Protein AF-A0A7J4GFN8-F1 (afdb_monomer_lite)

Structure (mmCIF, N/CA/C/O backbone):
data_AF-A0A7J4GFN8-F1
#
_entry.id   AF-A0A7J4GFN8-F1
#
loop_
_atom_site.group_PDB
_atom_site.id
_atom_site.type_symbol
_atom_site.label_atom_id
_atom_site.label_alt_id
_atom_site.label_comp_id
_atom_site.label_asym_id
_atom_site.label_entity_id
_atom_site.label_seq_id
_atom_site.pdbx_PDB_ins_code
_atom_site.Cartn_x
_atom_site.Cartn_y
_atom_site.Cartn_z
_atom_site.occupancy
_atom_site.B_iso_or_equiv
_atom_site.auth_seq_id
_atom_site.auth_comp_id
_atom_site.auth_asym_id
_atom_site.auth_atom_id
_atom_site.pdbx_PDB_model_num
ATOM 1 N N . MET A 1 1 ? 14.649 -22.645 -13.927 1.00 59.28 1 MET A N 1
ATOM 2 C CA . MET A 1 1 ? 14.004 -21.414 -14.414 1.00 59.28 1 MET A CA 1
ATOM 3 C C . MET A 1 1 ? 12.859 -21.913 -15.259 1.00 59.28 1 MET A C 1
ATOM 5 O O . MET A 1 1 ? 13.129 -22.557 -16.265 1.00 59.28 1 MET A O 1
ATOM 9 N N . ASP A 1 2 ? 11.636 -21.786 -14.756 1.00 74.75 2 ASP A N 1
ATOM 10 C CA . ASP A 1 2 ? 10.458 -22.308 -15.447 1.00 74.75 2 ASP A CA 1
ATOM 11 C C . ASP A 1 2 ? 10.064 -21.318 -16.545 1.00 74.75 2 ASP A C 1
ATOM 13 O O . ASP A 1 2 ? 10.096 -20.107 -16.325 1.00 74.75 2 ASP A O 1
ATOM 17 N N . LEU A 1 3 ? 9.765 -21.833 -17.737 1.00 81.00 3 LEU A N 1
ATOM 18 C CA . LEU A 1 3 ? 9.361 -21.051 -18.902 1.00 81.00 3 LEU A CA 1
ATOM 19 C C . LEU A 1 3 ? 7.939 -21.463 -19.283 1.00 81.00 3 LEU A C 1
ATOM 21 O O . LEU A 1 3 ? 7.629 -22.653 -19.311 1.00 81.00 3 LEU A O 1
ATOM 25 N N . PHE A 1 4 ? 7.099 -20.481 -19.580 1.00 82.69 4 PHE A N 1
ATOM 26 C CA . PHE A 1 4 ? 5.711 -20.652 -20.002 1.00 82.69 4 PHE A CA 1
ATOM 27 C C . PHE A 1 4 ? 5.410 -19.678 -21.146 1.00 82.69 4 PHE A C 1
ATOM 29 O O . PHE A 1 4 ? 6.160 -18.723 -21.365 1.00 82.69 4 PHE A O 1
ATOM 36 N N . ALA A 1 5 ? 4.349 -19.940 -21.906 1.00 86.25 5 ALA A N 1
ATOM 37 C CA . ALA A 1 5 ? 3.935 -19.046 -22.978 1.00 86.25 5 ALA A CA 1
ATOM 38 C C . ALA A 1 5 ? 3.332 -17.763 -22.391 1.00 86.25 5 ALA A C 1
ATOM 40 O O . ALA A 1 5 ? 2.600 -17.819 -21.409 1.00 86.25 5 ALA A O 1
ATOM 41 N N . THR A 1 6 ? 3.607 -16.602 -22.992 1.00 80.69 6 THR A N 1
ATOM 42 C CA . THR A 1 6 ? 3.094 -15.306 -22.504 1.00 80.69 6 THR A CA 1
ATOM 43 C C . THR A 1 6 ? 1.564 -15.264 -22.434 1.00 80.69 6 THR A C 1
ATOM 45 O O . THR A 1 6 ? 1.008 -14.588 -21.578 1.00 80.69 6 THR A O 1
ATOM 48 N N . GLU A 1 7 ? 0.871 -16.015 -23.292 1.00 84.44 7 GLU A N 1
ATOM 49 C CA . GLU A 1 7 ? -0.592 -16.147 -23.249 1.00 84.44 7 GLU A CA 1
ATOM 50 C C . GLU A 1 7 ? -1.110 -16.832 -21.972 1.00 84.44 7 GLU A C 1
ATOM 52 O O . GLU A 1 7 ? -2.201 -16.507 -21.510 1.00 84.44 7 GLU A O 1
ATOM 57 N N . ASP A 1 8 ? -0.299 -17.693 -21.349 1.00 82.19 8 ASP A N 1
ATOM 58 C CA . ASP A 1 8 ? -0.647 -18.434 -20.132 1.00 82.19 8 ASP A CA 1
ATOM 59 C C . ASP A 1 8 ? -0.277 -17.670 -18.847 1.00 82.19 8 ASP A C 1
ATOM 61 O O . ASP A 1 8 ? -0.370 -18.225 -17.750 1.00 82.19 8 ASP A O 1
ATOM 65 N N . GLU A 1 9 ? 0.187 -16.417 -18.952 1.00 78.19 9 GLU A N 1
ATOM 66 C CA . GLU A 1 9 ? 0.704 -15.622 -17.828 1.00 78.19 9 GLU A CA 1
ATOM 67 C C . GLU A 1 9 ? -0.310 -15.500 -16.683 1.00 78.19 9 GLU A C 1
ATOM 69 O O . GLU A 1 9 ? 0.032 -15.722 -15.519 1.00 78.19 9 GLU A O 1
ATOM 74 N N . CYS A 1 10 ? -1.578 -15.235 -17.012 1.00 71.62 10 CYS A N 1
ATOM 75 C CA . CYS A 1 10 ? -2.654 -15.113 -16.029 1.00 71.62 10 CYS A CA 1
ATOM 76 C C . CYS A 1 10 ? -2.976 -16.435 -15.314 1.00 71.62 10 CYS A C 1
ATOM 78 O O . CYS A 1 10 ? -3.491 -16.414 -14.196 1.00 71.62 10 CYS A O 1
ATOM 80 N N . GLU A 1 11 ? -2.679 -17.580 -15.933 1.00 79.00 11 GLU A N 1
ATOM 81 C CA . GLU A 1 11 ? -2.914 -18.909 -15.354 1.00 79.00 11 GLU A CA 1
ATOM 82 C C . GLU A 1 11 ? -1.693 -19.434 -14.586 1.00 79.00 11 GLU A C 1
ATOM 84 O O . GLU A 1 11 ? -1.785 -20.416 -13.838 1.00 79.00 11 GLU A O 1
ATOM 89 N N . GLN A 1 12 ? -0.544 -18.758 -14.699 1.00 82.38 12 GLN A N 1
ATOM 90 C CA . GLN A 1 12 ? 0.650 -19.158 -13.975 1.00 82.38 12 GLN A CA 1
ATOM 91 C C . GLN A 1 12 ? 0.472 -18.982 -12.478 1.00 82.38 12 GLN A C 1
ATOM 93 O O . GLN A 1 12 ? 0.295 -17.884 -11.953 1.00 82.38 12 GLN A O 1
ATOM 98 N N . LYS A 1 13 ? 0.661 -20.083 -11.753 1.00 81.12 13 LYS A N 1
ATOM 99 C CA . LYS A 1 13 ? 0.536 -20.142 -10.292 1.00 81.12 13 LYS A CA 1
ATOM 100 C C . LYS A 1 13 ? 1.381 -19.094 -9.553 1.00 81.12 13 LYS A C 1
ATOM 102 O O . LYS A 1 13 ? 1.011 -18.689 -8.454 1.00 81.12 13 LYS A O 1
ATOM 107 N N . LEU A 1 14 ? 2.519 -18.692 -10.123 1.00 79.38 14 LEU A N 1
ATOM 108 C CA . LEU A 1 14 ? 3.424 -17.705 -9.528 1.00 79.38 14 LEU A CA 1
ATOM 109 C C . LEU A 1 14 ? 2.939 -16.255 -9.699 1.00 79.38 14 LEU A C 1
ATOM 111 O O . LEU A 1 14 ? 3.349 -15.405 -8.913 1.00 79.38 14 LEU A O 1
ATOM 115 N N . LEU A 1 15 ? 2.069 -15.985 -10.677 1.00 81.88 15 LEU A N 1
ATOM 116 C CA . LEU A 1 15 ? 1.626 -14.638 -11.053 1.00 81.88 15 LEU A CA 1
ATOM 117 C C . LEU A 1 15 ? 0.139 -14.401 -10.762 1.00 81.88 15 LEU A C 1
ATOM 119 O O . LEU A 1 15 ? -0.230 -13.317 -10.323 1.00 81.88 15 LEU A O 1
ATOM 123 N N . ALA A 1 16 ? -0.699 -15.435 -10.877 1.00 84.31 16 ALA A N 1
ATOM 124 C CA . ALA A 1 16 ? -2.155 -15.364 -10.713 1.00 84.31 16 ALA A CA 1
ATOM 125 C C . ALA A 1 16 ? -2.636 -14.820 -9.350 1.00 84.31 16 ALA A C 1
ATOM 127 O O . ALA A 1 16 ? -3.797 -14.452 -9.195 1.00 84.31 16 ALA A O 1
ATOM 128 N N . GLY A 1 17 ? -1.769 -14.813 -8.333 1.00 87.44 17 GLY A N 1
ATOM 129 C CA . GLY A 1 17 ? -2.086 -14.314 -6.994 1.00 87.44 17 GLY A CA 1
ATOM 130 C C . GLY A 1 17 ? -1.648 -12.875 -6.716 1.00 87.44 17 GLY A C 1
ATOM 131 O O . GLY A 1 17 ? -1.879 -12.404 -5.604 1.00 87.44 17 GLY A O 1
ATOM 132 N N . LEU A 1 18 ? -0.971 -12.204 -7.648 1.00 92.44 18 LEU A N 1
ATOM 133 C CA . LEU A 1 18 ? -0.431 -10.868 -7.415 1.00 92.44 18 LEU A CA 1
ATOM 134 C C . LEU A 1 18 ? -1.542 -9.814 -7.339 1.00 92.44 18 LEU A C 1
ATOM 136 O O . LEU A 1 18 ? -2.572 -9.905 -8.002 1.00 92.44 18 LEU A O 1
ATOM 140 N N . GLY A 1 19 ? -1.332 -8.828 -6.470 1.00 94.06 19 GLY A N 1
ATOM 141 C CA . GLY A 1 19 ? -2.161 -7.632 -6.412 1.00 94.06 19 GLY A CA 1
ATOM 142 C C . GLY A 1 19 ? -1.818 -6.663 -7.546 1.00 94.06 19 GLY A C 1
ATOM 143 O O . GLY A 1 19 ? -0.855 -6.888 -8.278 1.00 94.06 19 GLY A O 1
ATOM 144 N N . PRO A 1 20 ? -2.561 -5.552 -7.668 1.00 95.94 20 PRO A N 1
ATOM 145 C CA . PRO A 1 20 ? -2.282 -4.540 -8.679 1.00 95.94 20 PRO A CA 1
ATOM 146 C C . PRO A 1 20 ? -0.890 -3.925 -8.486 1.00 95.94 20 PRO A C 1
ATOM 148 O O . PRO A 1 20 ? -0.427 -3.736 -7.354 1.00 95.94 20 PRO A O 1
ATOM 151 N N . GLU A 1 21 ? -0.241 -3.575 -9.592 1.00 94.31 21 GLU A N 1
ATOM 152 C CA . GLU A 1 21 ? 1.039 -2.869 -9.574 1.00 94.31 21 GLU A CA 1
ATOM 153 C C . GLU A 1 21 ? 0.846 -1.357 -9.353 1.00 94.31 21 GLU A C 1
ATOM 155 O O . GLU A 1 21 ? -0.117 -0.773 -9.864 1.00 94.31 21 GLU A O 1
ATOM 160 N N . PRO A 1 22 ? 1.756 -0.679 -8.629 1.00 94.75 22 PRO A N 1
ATOM 161 C CA . PRO A 1 22 ? 1.789 0.779 -8.550 1.00 94.75 22 PRO A CA 1
ATOM 162 C C . PRO A 1 22 ? 1.826 1.431 -9.937 1.00 94.75 22 PRO A C 1
ATOM 164 O O . PRO A 1 22 ? 2.297 0.834 -10.897 1.00 94.75 22 PRO A O 1
ATOM 167 N N . LEU A 1 23 ? 1.367 2.682 -10.041 1.00 94.38 23 LEU A N 1
ATOM 168 C CA . LEU A 1 23 ? 1.316 3.462 -11.291 1.00 94.38 23 LEU A CA 1
ATOM 169 C C . LEU A 1 23 ? 0.383 2.913 -12.391 1.00 94.38 23 LEU A C 1
ATOM 171 O O . LEU A 1 23 ? 0.241 3.552 -13.433 1.00 94.38 23 LEU A O 1
ATOM 175 N N . THR A 1 24 ? -0.305 1.793 -12.160 1.00 95.00 24 THR A N 1
ATOM 176 C CA . THR A 1 24 ? -1.321 1.259 -13.078 1.00 95.00 24 THR A CA 1
ATOM 177 C C . THR A 1 24 ? -2.718 1.810 -12.783 1.00 95.00 24 THR A C 1
ATOM 179 O O . THR A 1 24 ? -3.002 2.324 -11.698 1.00 95.00 24 THR A O 1
ATOM 182 N N . ALA A 1 25 ? -3.631 1.666 -13.747 1.00 94.88 25 ALA A N 1
ATOM 183 C CA . ALA A 1 25 ? -5.033 2.052 -13.579 1.00 94.88 25 ALA A CA 1
ATOM 184 C C . ALA A 1 25 ? -5.787 1.181 -12.552 1.00 94.88 25 ALA A C 1
ATOM 186 O O . ALA A 1 25 ? -6.786 1.623 -11.984 1.00 94.88 25 ALA A O 1
ATOM 187 N N . GLU A 1 26 ? -5.316 -0.043 -12.301 1.00 95.12 26 GLU A N 1
ATOM 188 C CA . GLU A 1 26 ? -5.940 -0.998 -11.377 1.00 95.12 26 GLU A CA 1
ATOM 189 C C . GLU A 1 26 ? -5.622 -0.673 -9.913 1.00 95.12 26 GLU A C 1
ATOM 191 O O . GLU A 1 26 ? -6.442 -0.906 -9.016 1.00 95.12 26 GLU A O 1
ATOM 196 N N . PHE A 1 27 ? -4.461 -0.059 -9.658 1.00 97.38 27 PHE A N 1
ATOM 197 C CA . PHE A 1 27 ? -4.086 0.408 -8.331 1.00 97.38 27 PHE A CA 1
ATOM 198 C C . PHE A 1 27 ? -4.825 1.701 -7.973 1.00 97.38 27 PHE A C 1
ATOM 200 O O . PHE A 1 27 ? -4.298 2.811 -8.047 1.00 97.38 27 PHE A O 1
ATOM 207 N N . THR A 1 28 ? -6.080 1.557 -7.552 1.00 97.94 28 THR A N 1
ATOM 208 C CA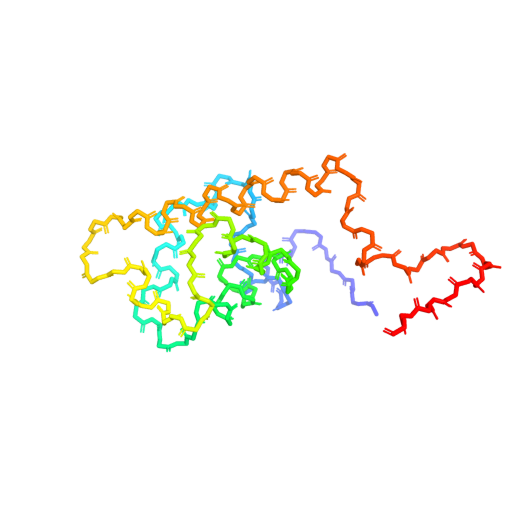 . THR A 1 28 ? -6.924 2.666 -7.091 1.00 97.94 28 THR A CA 1
ATOM 209 C C . THR A 1 28 ? -6.935 2.788 -5.566 1.00 97.94 28 THR A C 1
ATOM 211 O O . THR A 1 28 ? -6.697 1.828 -4.829 1.00 97.94 28 THR A O 1
ATOM 214 N N . VAL A 1 29 ? -7.294 3.974 -5.063 1.00 97.50 29 VAL A N 1
ATOM 215 C CA . VAL A 1 29 ? -7.486 4.219 -3.621 1.00 97.50 29 VAL A CA 1
ATOM 216 C C . VAL A 1 29 ? -8.530 3.262 -3.026 1.00 97.50 29 VAL A C 1
ATOM 218 O O . VAL A 1 29 ? -8.382 2.793 -1.896 1.00 97.50 29 VAL A O 1
ATOM 221 N N . LEU A 1 30 ? -9.580 2.951 -3.795 1.00 96.94 30 LEU A N 1
ATOM 222 C CA . LEU A 1 30 ? -10.627 2.016 -3.392 1.00 96.94 30 LEU A CA 1
ATOM 223 C C . LEU A 1 30 ? -10.100 0.577 -3.330 1.00 96.94 30 LEU A C 1
ATOM 225 O O . LEU A 1 30 ? -10.294 -0.077 -2.309 1.00 96.94 30 LEU A O 1
ATOM 229 N N . ALA A 1 31 ? -9.372 0.125 -4.356 1.00 96.81 31 ALA A N 1
ATOM 230 C CA . ALA A 1 31 ? -8.764 -1.205 -4.375 1.00 96.81 31 ALA A CA 1
ATOM 231 C C . ALA A 1 31 ? -7.828 -1.413 -3.173 1.00 96.81 31 ALA A C 1
ATOM 233 O O . ALA A 1 31 ? -7.937 -2.415 -2.467 1.00 96.81 31 ALA A O 1
ATOM 234 N N . LEU A 1 32 ? -6.983 -0.423 -2.861 1.00 97.50 32 LEU A N 1
ATOM 235 C CA . LEU A 1 32 ? -6.108 -0.462 -1.687 1.00 97.50 32 LEU A CA 1
ATOM 236 C C . LEU A 1 32 ? -6.904 -0.538 -0.375 1.00 97.50 32 LEU A C 1
ATOM 238 O O . LEU A 1 32 ? -6.569 -1.315 0.522 1.00 97.50 32 LEU A O 1
ATOM 242 N N . LYS A 1 33 ? -7.962 0.270 -0.242 1.00 97.31 33 LYS A N 1
ATOM 243 C CA . LYS A 1 33 ? -8.824 0.250 0.945 1.00 97.31 33 LYS A CA 1
ATOM 244 C C . LYS A 1 33 ? -9.454 -1.123 1.143 1.00 97.31 33 LYS A C 1
ATOM 246 O O . LYS A 1 33 ? -9.412 -1.648 2.255 1.00 97.31 33 LYS A O 1
ATOM 251 N N . ASP A 1 34 ? -10.041 -1.676 0.090 1.00 96.12 34 ASP A N 1
ATOM 252 C CA . ASP A 1 34 ? -10.758 -2.946 0.142 1.00 96.12 34 ASP A CA 1
ATOM 253 C C . ASP A 1 34 ? -9.797 -4.102 0.426 1.00 96.12 34 ASP A C 1
ATOM 255 O O . ASP A 1 34 ? -10.083 -4.938 1.284 1.00 96.12 34 ASP A O 1
ATOM 259 N N . ALA A 1 35 ? -8.604 -4.078 -0.175 1.00 96.25 35 ALA A N 1
ATOM 260 C CA . ALA A 1 35 ? -7.552 -5.046 0.101 1.00 96.25 35 ALA A CA 1
ATOM 261 C C . ALA A 1 35 ? -7.093 -5.015 1.569 1.00 96.25 35 ALA A C 1
ATOM 263 O O . ALA A 1 35 ? -6.781 -6.065 2.127 1.00 96.25 35 ALA A O 1
ATOM 264 N N . LEU A 1 36 ? -7.076 -3.849 2.225 1.00 96.69 36 LEU A N 1
ATOM 265 C CA . LEU A 1 36 ? -6.653 -3.687 3.625 1.00 96.69 36 LEU A CA 1
ATOM 266 C C . LEU A 1 36 ? -7.794 -3.819 4.648 1.00 96.69 36 LEU A C 1
ATOM 268 O O . LEU A 1 36 ? -7.537 -3.947 5.852 1.00 96.69 36 LEU A O 1
ATOM 272 N N . ASN A 1 37 ? -9.048 -3.786 4.197 1.00 95.38 37 ASN A N 1
ATOM 273 C CA . ASN A 1 37 ? -10.212 -3.787 5.069 1.00 95.38 37 ASN A CA 1
ATOM 274 C C . ASN A 1 37 ? -10.274 -5.064 5.926 1.00 95.38 37 ASN A C 1
ATOM 276 O O . ASN A 1 37 ? -9.995 -6.170 5.472 1.00 95.38 37 ASN A O 1
ATOM 280 N N . GLY A 1 38 ? -10.612 -4.911 7.209 1.00 93.75 38 GLY A N 1
ATOM 281 C CA . GLY A 1 38 ? -10.727 -6.029 8.155 1.00 93.75 38 GLY A CA 1
ATOM 282 C C . GLY A 1 38 ? -9.412 -6.728 8.540 1.00 93.75 38 GLY A C 1
ATOM 283 O O . GLY A 1 38 ? -9.412 -7.534 9.473 1.00 93.75 38 GLY A O 1
ATOM 284 N N . ARG A 1 39 ? -8.272 -6.407 7.912 1.00 96.06 39 ARG A N 1
ATOM 285 C CA . ARG A 1 39 ? -6.985 -7.045 8.224 1.00 96.06 39 ARG A CA 1
ATOM 286 C C . ARG A 1 39 ? -6.429 -6.586 9.567 1.00 96.06 39 ARG A C 1
ATOM 288 O O . ARG A 1 39 ? -6.198 -5.402 9.809 1.00 96.06 39 ARG A O 1
ATOM 295 N N . ARG A 1 40 ? -6.160 -7.547 10.451 1.00 96.56 40 ARG A N 1
ATOM 296 C CA . ARG A 1 40 ? -5.619 -7.288 11.798 1.00 96.56 40 ARG A CA 1
ATOM 297 C C . ARG A 1 40 ? -4.092 -7.210 11.834 1.00 96.56 40 ARG A C 1
ATOM 299 O O . ARG A 1 40 ? -3.538 -6.858 12.870 1.00 96.56 40 ARG A O 1
ATOM 306 N N . THR A 1 41 ? -3.424 -7.524 10.728 1.00 97.50 41 THR A N 1
ATOM 307 C CA . THR A 1 41 ? -1.969 -7.419 10.597 1.00 97.50 41 THR A CA 1
ATOM 308 C C . THR A 1 41 ? -1.514 -5.955 10.623 1.00 97.50 41 THR A C 1
ATOM 310 O O . THR A 1 41 ? -2.279 -5.069 10.219 1.00 97.50 41 THR A O 1
ATOM 313 N N . PRO A 1 42 ? -0.279 -5.671 11.077 1.00 98.50 42 PRO A N 1
ATOM 314 C CA . PRO A 1 42 ? 0.320 -4.347 10.944 1.00 98.50 42 PRO A CA 1
ATOM 315 C C . PRO A 1 42 ? 0.341 -3.885 9.483 1.00 98.50 4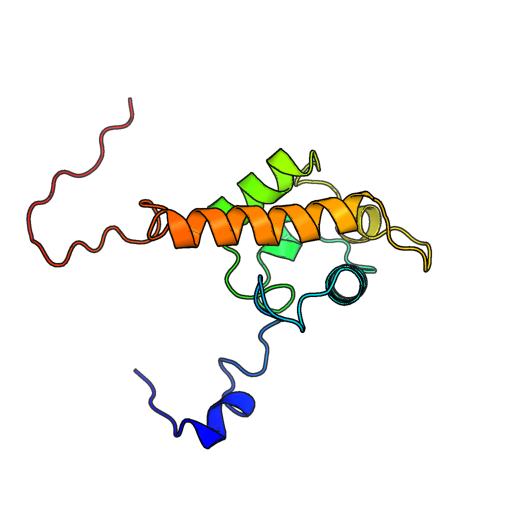2 PRO A C 1
ATOM 317 O O . PRO A 1 42 ? 0.542 -4.693 8.575 1.00 98.50 42 PRO A O 1
ATOM 320 N N . ILE A 1 43 ? 0.157 -2.586 9.252 1.00 98.31 43 ILE A N 1
ATOM 321 C CA . ILE A 1 43 ? 0.067 -1.999 7.912 1.00 98.31 43 ILE A CA 1
ATOM 322 C C . ILE A 1 43 ? 1.347 -2.225 7.107 1.00 98.31 43 ILE A C 1
ATOM 324 O O . ILE A 1 43 ? 1.267 -2.535 5.925 1.00 98.31 43 ILE A O 1
ATOM 328 N N . LYS A 1 44 ? 2.521 -2.176 7.752 1.00 98.19 44 LYS A N 1
ATOM 329 C CA . LYS A 1 44 ? 3.794 -2.489 7.092 1.00 98.19 44 LYS A CA 1
ATOM 330 C C . LYS A 1 44 ? 3.821 -3.924 6.571 1.00 98.19 44 LYS A C 1
ATOM 332 O O . LYS A 1 44 ? 4.184 -4.151 5.427 1.00 98.19 44 LYS A O 1
ATOM 337 N N . THR A 1 45 ? 3.403 -4.885 7.390 1.00 98.12 45 THR A N 1
ATOM 338 C CA . THR A 1 45 ? 3.326 -6.293 6.980 1.00 98.12 45 THR A CA 1
ATOM 339 C C . THR A 1 45 ? 2.295 -6.496 5.874 1.00 98.12 45 THR A C 1
ATOM 341 O O . THR A 1 45 ? 2.540 -7.267 4.958 1.00 98.12 45 THR A O 1
ATOM 344 N N . ALA A 1 46 ? 1.160 -5.794 5.935 1.00 98.06 46 ALA A N 1
ATOM 345 C CA . ALA A 1 46 ? 0.129 -5.884 4.907 1.00 98.06 46 ALA A CA 1
ATOM 346 C C . ALA A 1 46 ? 0.609 -5.348 3.548 1.00 98.06 46 ALA A C 1
ATOM 348 O O . ALA A 1 46 ? 0.339 -5.974 2.536 1.00 98.06 46 ALA A O 1
ATOM 349 N N . LEU A 1 47 ? 1.350 -4.237 3.518 1.00 97.75 47 LEU A N 1
ATOM 350 C CA . LEU A 1 47 ? 1.892 -3.671 2.276 1.00 97.75 47 LEU A CA 1
ATOM 351 C C . LEU A 1 47 ? 3.063 -4.477 1.686 1.00 97.75 47 LEU A C 1
ATOM 353 O O . LEU A 1 47 ? 3.409 -4.265 0.533 1.00 97.75 47 LEU A O 1
ATOM 357 N N . LEU A 1 48 ? 3.671 -5.386 2.456 1.00 97.44 48 LEU A N 1
ATOM 358 C CA . LEU A 1 48 ? 4.690 -6.323 1.958 1.00 97.44 48 LEU A CA 1
ATOM 359 C C . LEU A 1 48 ? 4.089 -7.589 1.333 1.00 97.44 48 LEU A C 1
ATOM 361 O O . LEU A 1 48 ? 4.797 -8.347 0.668 1.00 97.44 48 LEU A O 1
ATOM 365 N N . ASP A 1 49 ? 2.799 -7.841 1.558 1.00 96.94 49 ASP A N 1
ATOM 366 C CA . ASP A 1 49 ? 2.082 -8.949 0.940 1.00 96.94 49 ASP A CA 1
ATOM 367 C C . ASP A 1 49 ? 1.835 -8.623 -0.539 1.00 96.94 49 ASP A C 1
ATOM 369 O O . ASP A 1 49 ? 1.041 -7.740 -0.865 1.00 96.94 49 ASP A O 1
ATOM 373 N N . GLN A 1 50 ? 2.502 -9.359 -1.433 1.00 95.94 50 GLN A N 1
ATOM 374 C CA . GLN A 1 50 ? 2.452 -9.128 -2.883 1.00 95.94 50 GLN A CA 1
ATOM 375 C C . GLN A 1 50 ? 1.051 -9.306 -3.485 1.00 95.94 50 GLN A C 1
ATOM 377 O O . GLN A 1 50 ? 0.813 -8.898 -4.614 1.00 95.94 50 GLN A O 1
ATOM 382 N N . ARG A 1 51 ? 0.106 -9.878 -2.729 1.00 95.38 51 ARG A N 1
ATOM 383 C CA . ARG A 1 51 ? -1.311 -9.985 -3.107 1.00 95.38 51 ARG A CA 1
ATOM 384 C C . ARG A 1 51 ? -2.091 -8.681 -2.889 1.00 95.38 51 ARG A C 1
ATOM 386 O O . ARG A 1 51 ? -3.242 -8.582 -3.296 1.00 95.38 51 ARG A O 1
ATOM 393 N N . ILE A 1 52 ? -1.515 -7.718 -2.164 1.00 96.19 52 ILE A N 1
ATOM 394 C CA . ILE A 1 52 ? -2.131 -6.418 -1.853 1.00 96.19 52 ILE A CA 1
ATOM 395 C C . ILE A 1 52 ? -1.671 -5.372 -2.855 1.00 96.19 52 ILE A C 1
ATOM 397 O O . ILE A 1 52 ? -2.502 -4.722 -3.479 1.00 96.19 52 ILE A O 1
ATOM 401 N N . VAL A 1 53 ? -0.355 -5.224 -2.993 1.00 96.25 53 VAL A N 1
ATOM 402 C CA . VAL A 1 53 ? 0.289 -4.403 -4.018 1.00 96.25 53 VAL A CA 1
ATOM 403 C C . VAL A 1 53 ? 1.562 -5.132 -4.424 1.00 96.25 53 VAL A C 1
ATOM 405 O O . VAL A 1 53 ? 2.421 -5.388 -3.576 1.00 96.25 53 VAL A O 1
ATOM 408 N N . ALA A 1 54 ? 1.669 -5.495 -5.697 1.00 95.19 54 ALA A N 1
ATOM 409 C CA . ALA A 1 54 ? 2.856 -6.164 -6.210 1.00 95.19 54 ALA A CA 1
ATOM 410 C C . ALA A 1 54 ? 4.031 -5.177 -6.332 1.00 95.19 54 ALA A C 1
ATOM 412 O O . ALA A 1 54 ? 3.844 -3.972 -6.492 1.00 95.19 54 ALA A O 1
ATOM 413 N N . GLY A 1 55 ? 5.262 -5.672 -6.202 1.00 91.50 55 GLY A N 1
ATOM 414 C CA . GLY A 1 55 ? 6.481 -4.875 -6.383 1.00 91.50 55 GLY A CA 1
ATOM 415 C C . GLY A 1 55 ? 6.905 -4.040 -5.167 1.00 91.50 55 GLY A C 1
ATOM 416 O O . GLY A 1 55 ? 7.992 -3.460 -5.165 1.00 91.50 55 GLY A O 1
ATOM 417 N N . LEU A 1 56 ? 6.114 -4.002 -4.089 1.00 94.31 56 LEU A N 1
ATOM 418 C CA . LEU A 1 56 ? 6.512 -3.306 -2.864 1.00 94.31 56 LEU A CA 1
ATOM 419 C C . LEU A 1 56 ? 7.475 -4.143 -2.012 1.00 94.31 56 LEU A C 1
ATOM 421 O O . LEU A 1 56 ? 7.120 -5.191 -1.472 1.00 94.31 56 LEU A O 1
ATOM 425 N N . GLY A 1 57 ? 8.696 -3.630 -1.844 1.00 92.75 57 GLY A N 1
ATOM 426 C CA . GLY A 1 57 ? 9.723 -4.157 -0.941 1.00 92.75 57 GLY A CA 1
ATOM 427 C C . GLY A 1 57 ? 9.834 -3.388 0.384 1.00 92.75 57 GLY A C 1
ATOM 428 O O . GLY A 1 57 ? 9.254 -2.318 0.566 1.00 92.75 57 GLY A O 1
ATOM 429 N N . ASN A 1 58 ? 10.634 -3.903 1.327 1.00 95.75 58 ASN A N 1
ATOM 430 C CA . ASN A 1 58 ? 10.775 -3.322 2.675 1.00 95.75 58 ASN A CA 1
ATOM 431 C C . ASN A 1 58 ? 11.227 -1.853 2.681 1.00 95.75 58 ASN A C 1
ATOM 433 O O . ASN A 1 58 ? 10.773 -1.089 3.536 1.00 95.75 58 ASN A O 1
ATOM 437 N N . ILE A 1 59 ? 12.096 -1.466 1.746 1.00 93.81 59 ILE A N 1
ATOM 438 C CA . ILE A 1 59 ? 12.592 -0.090 1.617 1.00 93.81 59 ILE A CA 1
ATOM 439 C C . ILE A 1 59 ? 11.434 0.833 1.233 1.00 93.81 59 ILE A C 1
ATOM 441 O O . ILE A 1 59 ? 11.092 1.729 2.003 1.00 93.81 59 ILE A O 1
ATOM 445 N N . TYR A 1 60 ? 10.764 0.541 0.114 1.00 95.00 60 TYR A N 1
ATOM 446 C CA . TYR A 1 60 ? 9.645 1.346 -0.372 1.00 95.00 60 TYR A CA 1
ATOM 447 C C . TYR A 1 60 ? 8.508 1.414 0.640 1.00 95.00 60 TYR A C 1
ATOM 449 O O . TYR A 1 60 ? 8.047 2.503 0.954 1.00 95.00 60 TYR A O 1
ATOM 457 N N . VAL A 1 61 ? 8.106 0.292 1.245 1.00 97.62 61 VAL A N 1
ATOM 458 C CA . VAL A 1 61 ? 7.039 0.302 2.261 1.00 97.62 61 VAL A CA 1
ATOM 459 C C . VAL A 1 61 ? 7.405 1.181 3.460 1.00 97.62 61 VAL A C 1
ATOM 461 O O . VAL A 1 61 ? 6.546 1.883 3.995 1.00 97.62 61 VAL A O 1
ATOM 464 N N . SER A 1 62 ? 8.666 1.156 3.898 1.00 97.62 62 SER A N 1
ATOM 465 C CA . SER A 1 62 ? 9.108 1.995 5.017 1.00 97.62 62 SER A CA 1
ATOM 466 C C . SER A 1 62 ? 9.064 3.480 4.650 1.00 97.62 62 SER A C 1
ATOM 468 O O . SER A 1 62 ? 8.555 4.274 5.438 1.00 97.62 62 SER A O 1
ATOM 470 N N . GLU A 1 63 ? 9.510 3.831 3.444 1.00 97.44 63 GLU A N 1
ATOM 471 C CA . GLU A 1 63 ? 9.484 5.202 2.927 1.00 97.44 63 GLU A CA 1
ATOM 472 C C . GLU A 1 63 ? 8.051 5.717 2.730 1.00 97.44 63 GLU A C 1
ATOM 474 O O . GLU A 1 63 ? 7.693 6.790 3.216 1.00 97.44 63 GLU A O 1
ATOM 479 N N . ILE A 1 64 ? 7.182 4.911 2.116 1.00 98.31 64 ILE A N 1
ATOM 480 C CA . ILE A 1 64 ? 5.761 5.220 1.907 1.00 98.31 64 ILE A CA 1
ATOM 481 C C . ILE A 1 64 ? 5.082 5.527 3.242 1.00 98.31 64 ILE A C 1
ATOM 483 O O . ILE A 1 64 ? 4.395 6.540 3.377 1.00 98.31 64 ILE A O 1
ATOM 487 N N . LEU A 1 65 ? 5.275 4.675 4.254 1.00 98.38 65 LEU A N 1
ATOM 488 C CA . LEU A 1 65 ? 4.667 4.868 5.572 1.00 98.38 65 LEU A CA 1
ATOM 489 C C . LEU A 1 65 ? 5.249 6.074 6.314 1.00 98.38 65 LEU A C 1
ATOM 491 O O . LEU A 1 65 ? 4.501 6.779 7.000 1.00 98.38 65 LEU A O 1
ATOM 495 N N . HIS A 1 66 ? 6.547 6.335 6.147 1.00 98.38 66 HIS A N 1
ATOM 496 C CA . HIS A 1 66 ? 7.204 7.521 6.683 1.00 98.38 66 HIS A CA 1
ATOM 497 C C . HIS A 1 66 ? 6.591 8.799 6.094 1.00 98.38 66 HIS A C 1
ATOM 499 O O . HIS A 1 66 ? 6.038 9.613 6.838 1.00 98.38 66 HIS A O 1
ATOM 505 N N . ARG A 1 67 ? 6.554 8.934 4.762 1.00 98.19 67 ARG A N 1
ATOM 506 C CA . ARG A 1 67 ? 5.971 10.107 4.088 1.00 98.19 67 ARG A CA 1
ATOM 507 C C . ARG A 1 67 ? 4.460 10.232 4.315 1.00 98.19 67 ARG A C 1
ATOM 509 O O . ARG A 1 67 ? 3.927 11.332 4.504 1.00 98.19 67 ARG A O 1
ATOM 516 N N . ALA A 1 68 ? 3.747 9.111 4.420 1.00 97.94 68 ALA A N 1
ATOM 517 C CA . ALA A 1 68 ? 2.332 9.090 4.792 1.00 97.94 68 ALA A CA 1
ATOM 518 C C . ALA A 1 68 ? 2.078 9.405 6.282 1.00 97.94 68 ALA A C 1
ATOM 520 O O . ALA A 1 68 ? 0.924 9.600 6.663 1.00 97.94 68 ALA A O 1
ATOM 521 N N . HIS A 1 69 ? 3.121 9.512 7.116 1.00 98.00 69 HIS A N 1
ATOM 522 C CA . HIS A 1 69 ? 3.043 9.730 8.567 1.00 98.00 69 HIS A CA 1
ATOM 523 C C . HIS A 1 69 ? 2.150 8.694 9.274 1.00 98.00 69 HIS A C 1
ATOM 525 O O . HIS A 1 69 ? 1.330 9.015 10.143 1.00 98.00 69 HIS A O 1
ATOM 531 N N . ILE A 1 70 ? 2.286 7.427 8.882 1.00 98.06 70 ILE A N 1
ATOM 532 C CA . ILE A 1 70 ? 1.519 6.310 9.431 1.00 98.06 70 ILE A CA 1
ATOM 533 C C . ILE A 1 70 ? 2.481 5.369 10.140 1.00 98.06 70 ILE A C 1
ATOM 535 O O . ILE A 1 70 ? 3.406 4.829 9.544 1.00 98.06 70 ILE A O 1
ATOM 539 N N . SER A 1 71 ? 2.238 5.144 11.434 1.00 98.06 71 SER A N 1
ATOM 540 C CA . SER A 1 71 ? 3.030 4.182 12.199 1.00 98.06 71 SER A CA 1
ATOM 541 C C . SER A 1 71 ? 2.928 2.784 11.567 1.00 98.06 71 SER A C 1
ATOM 543 O O . SER A 1 71 ? 1.807 2.307 11.351 1.00 98.06 71 SER A O 1
ATOM 545 N N . PRO A 1 72 ? 4.061 2.094 11.337 1.00 97.69 72 PRO A N 1
ATOM 546 C CA . PRO A 1 72 ? 4.081 0.768 10.719 1.00 97.69 72 PRO A CA 1
ATOM 547 C C . PRO A 1 72 ? 3.399 -0.306 11.574 1.00 97.69 72 PRO A C 1
ATOM 549 O O . PRO A 1 72 ? 3.021 -1.353 11.052 1.00 97.69 72 PRO A O 1
ATOM 552 N N . LEU A 1 73 ? 3.224 -0.033 12.872 1.00 97.56 73 LEU A N 1
ATOM 553 C CA . LEU A 1 73 ? 2.603 -0.927 13.846 1.00 97.56 73 LEU A CA 1
ATOM 554 C C . LEU A 1 73 ? 1.074 -0.796 13.896 1.00 97.56 73 LEU A C 1
ATOM 556 O O . LEU A 1 73 ? 0.411 -1.638 14.500 1.00 97.56 73 LEU A O 1
ATOM 560 N N . LYS A 1 74 ? 0.488 0.242 13.277 1.00 97.38 74 LYS A N 1
ATOM 561 C CA . LYS A 1 74 ? -0.974 0.356 13.183 1.00 97.38 74 LYS A CA 1
ATOM 562 C C . LYS A 1 74 ? -1.523 -0.807 12.373 1.00 97.38 74 LYS A C 1
ATOM 564 O O . LYS A 1 74 ? -0.948 -1.185 11.359 1.00 97.38 74 LYS A O 1
ATOM 569 N N . THR A 1 75 ? -2.659 -1.350 12.791 1.00 98.06 75 THR A N 1
ATOM 570 C CA . THR A 1 75 ? -3.311 -2.419 12.035 1.00 98.06 75 THR A CA 1
ATOM 571 C C . THR A 1 75 ? -3.903 -1.878 10.737 1.00 98.06 75 THR A C 1
ATOM 573 O O . THR A 1 75 ? -4.432 -0.763 10.695 1.00 98.06 75 THR A O 1
ATOM 576 N N . ALA A 1 76 ? -3.845 -2.682 9.678 1.00 97.31 76 ALA A N 1
ATOM 577 C CA . ALA A 1 76 ? -4.383 -2.329 8.368 1.00 97.31 76 ALA A CA 1
ATOM 578 C C . ALA A 1 76 ? -5.877 -1.955 8.429 1.00 97.31 76 ALA A C 1
ATOM 580 O O . ALA A 1 76 ? -6.274 -0.940 7.863 1.00 97.31 76 ALA A O 1
ATOM 581 N N . ALA A 1 77 ? -6.683 -2.672 9.219 1.0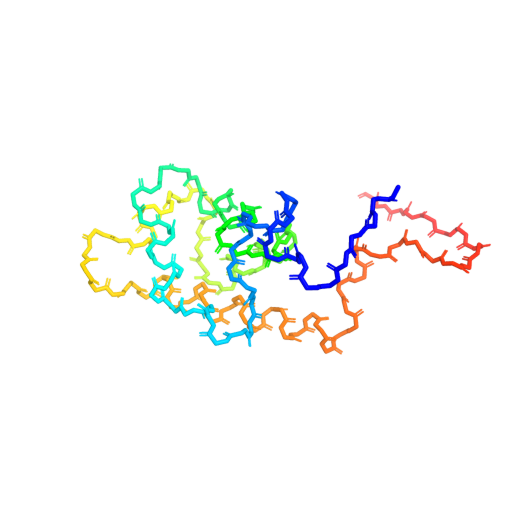0 96.56 77 ALA A N 1
ATOM 582 C CA . ALA A 1 77 ? -8.098 -2.359 9.429 1.00 96.56 77 ALA A CA 1
ATOM 583 C C . ALA A 1 77 ? -8.335 -0.965 10.039 1.00 96.56 77 ALA A C 1
ATOM 585 O O . ALA A 1 77 ? -9.309 -0.295 9.699 1.00 96.56 77 ALA A O 1
ATOM 586 N N . VAL A 1 78 ? -7.463 -0.509 10.945 1.00 96.38 78 VAL A N 1
ATOM 587 C CA . VAL A 1 78 ? -7.574 0.837 11.533 1.00 96.38 78 VAL A CA 1
ATOM 588 C C . VAL A 1 78 ? -7.219 1.904 10.502 1.00 96.38 78 VAL A C 1
ATOM 590 O O . VAL A 1 78 ? -7.884 2.936 10.448 1.00 96.38 78 VAL A O 1
ATOM 593 N N . VAL A 1 79 ? -6.207 1.650 9.671 1.00 96.31 79 VAL A N 1
ATOM 594 C CA . VAL A 1 79 ? -5.796 2.557 8.590 1.00 96.31 79 VAL A CA 1
ATOM 595 C C . VAL A 1 79 ? -6.880 2.658 7.508 1.00 96.31 79 VAL A C 1
ATOM 597 O O . VAL A 1 79 ? -7.239 3.768 7.112 1.00 96.31 79 VAL A O 1
ATOM 600 N N . ALA A 1 80 ? -7.458 1.527 7.089 1.00 95.19 80 ALA A N 1
ATOM 601 C CA . ALA A 1 80 ? -8.568 1.471 6.133 1.00 95.19 80 ALA A CA 1
ATOM 602 C C . ALA A 1 80 ? -9.834 2.171 6.655 1.00 95.19 80 ALA A C 1
ATOM 604 O O . ALA A 1 80 ? -10.590 2.766 5.885 1.00 95.19 80 ALA A O 1
ATOM 605 N N . GLY A 1 81 ? -10.028 2.158 7.976 1.00 92.38 81 GLY A N 1
ATOM 606 C CA . GLY A 1 81 ? -11.197 2.722 8.634 1.00 92.38 81 GLY A CA 1
ATOM 607 C C .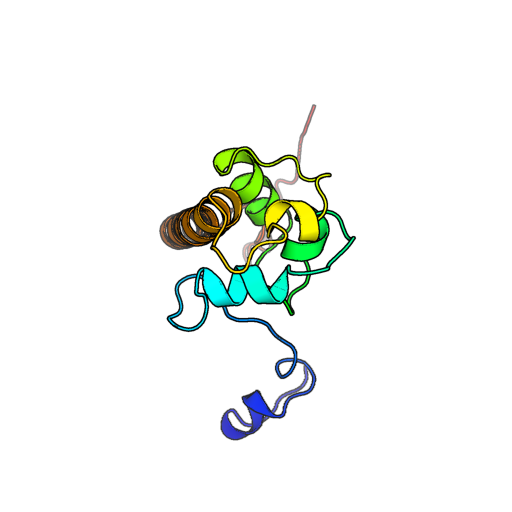 GLY A 1 81 ? -12.418 1.804 8.540 1.00 92.38 81 GLY A C 1
ATOM 608 O O . GLY A 1 81 ? -12.526 0.940 7.678 1.00 92.38 81 GLY A O 1
ATOM 609 N N . LYS A 1 82 ? -13.372 1.993 9.457 1.00 86.25 82 LYS A N 1
ATOM 610 C CA . LYS A 1 82 ? -14.594 1.166 9.538 1.00 86.25 82 LYS A CA 1
ATOM 611 C C . LYS A 1 82 ? -15.719 1.634 8.607 1.00 86.25 82 LYS A C 1
ATOM 613 O O . LYS A 1 82 ? -16.713 0.936 8.439 1.00 86.25 82 LYS A O 1
ATOM 618 N N . SER A 1 83 ? -15.606 2.846 8.062 1.00 87.25 83 SER A N 1
ATOM 619 C CA . SER A 1 83 ? -16.637 3.447 7.214 1.00 87.25 83 SER A CA 1
ATOM 620 C C . SER A 1 83 ? -16.510 2.979 5.764 1.00 87.25 83 SER A C 1
ATOM 622 O O . SER A 1 83 ? -15.435 2.610 5.292 1.00 87.25 83 SER A O 1
ATOM 624 N N . ARG A 1 84 ? -17.608 3.068 5.005 1.00 84.50 84 ARG A N 1
ATOM 625 C CA . ARG A 1 84 ? -17.548 2.934 3.542 1.00 84.50 84 ARG A CA 1
ATOM 626 C C . ARG A 1 84 ? -16.741 4.060 2.890 1.00 84.50 84 ARG A C 1
ATOM 628 O O . ARG A 1 84 ? -16.187 3.843 1.819 1.00 84.50 84 ARG A O 1
ATOM 635 N N . ARG A 1 85 ? -16.606 5.214 3.551 1.00 90.75 85 ARG A N 1
ATOM 636 C CA . ARG A 1 85 ? -15.792 6.338 3.066 1.00 90.75 85 ARG A CA 1
ATOM 637 C C . ARG A 1 85 ? -14.306 5.987 3.033 1.00 90.75 85 ARG A C 1
ATOM 639 O O . ARG A 1 85 ? -13.831 5.212 3.860 1.00 90.75 85 ARG A O 1
ATOM 646 N N . ILE A 1 86 ? -13.595 6.587 2.088 1.00 93.12 86 ILE A N 1
ATOM 647 C CA . ILE A 1 86 ? -12.141 6.516 2.005 1.00 93.12 86 ILE A CA 1
ATOM 648 C C . ILE A 1 86 ? -11.550 7.324 3.164 1.00 93.12 86 ILE A C 1
ATOM 650 O O . ILE A 1 86 ? -12.021 8.419 3.475 1.00 93.12 86 ILE A O 1
ATOM 654 N N . SER A 1 87 ? -10.567 6.750 3.858 1.00 94.31 87 SER A N 1
ATOM 655 C CA . SER A 1 87 ? -9.845 7.463 4.906 1.00 94.31 87 SER A CA 1
ATOM 656 C C . SER A 1 87 ? -8.712 8.284 4.286 1.00 94.31 87 SER A C 1
ATOM 658 O O . SER A 1 87 ? -8.039 7.833 3.359 1.00 94.31 87 SER A O 1
ATOM 660 N N . VAL A 1 88 ? -8.430 9.451 4.868 1.00 96.12 88 VAL A N 1
ATOM 661 C CA . VAL A 1 88 ? -7.273 10.281 4.478 1.00 96.12 88 VAL A CA 1
ATOM 662 C C . VAL A 1 88 ? -5.964 9.485 4.571 1.00 96.12 88 VAL A C 1
ATOM 664 O O . VAL A 1 88 ? -5.028 9.717 3.814 1.00 96.12 88 VAL A O 1
ATOM 667 N N . ALA A 1 89 ? -5.884 8.512 5.483 1.00 96.81 89 ALA A N 1
ATOM 668 C CA . ALA A 1 89 ? -4.713 7.655 5.615 1.00 96.81 89 ALA A CA 1
ATOM 669 C C . ALA A 1 89 ? -4.503 6.761 4.379 1.00 96.81 89 ALA A C 1
ATOM 671 O O . ALA A 1 89 ? -3.372 6.644 3.917 1.00 96.81 89 ALA A O 1
ATOM 672 N N . ILE A 1 90 ? -5.567 6.179 3.816 1.00 97.69 90 ILE A N 1
ATOM 673 C CA . ILE A 1 90 ? -5.482 5.377 2.584 1.00 97.69 90 ILE A CA 1
ATOM 674 C C . ILE A 1 90 ? -5.119 6.254 1.386 1.00 97.69 90 ILE A C 1
ATOM 676 O O . ILE A 1 90 ? -4.245 5.868 0.619 1.00 97.69 90 ILE A O 1
ATOM 680 N N . GLU A 1 91 ? -5.724 7.437 1.245 1.00 97.81 91 GLU A N 1
ATOM 681 C CA . GLU A 1 91 ? -5.365 8.379 0.169 1.00 97.81 91 GLU A CA 1
ATOM 682 C C . GLU A 1 91 ? -3.884 8.752 0.221 1.00 97.81 91 GLU A C 1
ATOM 684 O O . GLU A 1 91 ? -3.203 8.765 -0.802 1.00 97.81 91 GLU A O 1
ATOM 689 N N . ARG A 1 92 ? -3.359 9.004 1.428 1.00 98.25 92 ARG A N 1
ATOM 690 C CA . ARG A 1 92 ? -1.934 9.283 1.620 1.00 98.25 92 ARG A CA 1
ATOM 691 C C . ARG A 1 92 ? -1.067 8.083 1.261 1.00 98.25 92 ARG A C 1
ATOM 693 O O . ARG A 1 92 ? -0.081 8.282 0.569 1.00 98.25 92 ARG A O 1
ATOM 700 N N . ILE A 1 93 ? -1.409 6.865 1.690 1.00 98.19 93 ILE A N 1
ATOM 701 C CA . ILE A 1 93 ? -0.625 5.674 1.318 1.00 98.19 93 ILE A CA 1
ATOM 702 C C . ILE A 1 93 ? -0.629 5.490 -0.196 1.00 98.19 93 ILE A C 1
ATOM 704 O O . ILE A 1 93 ? 0.439 5.319 -0.770 1.00 98.19 93 ILE A O 1
ATOM 708 N N . HIS A 1 94 ? -1.793 5.553 -0.843 1.00 98.56 94 HIS A N 1
ATOM 709 C CA . HIS A 1 94 ? -1.915 5.385 -2.292 1.00 98.56 94 HIS A CA 1
ATOM 710 C C . HIS A 1 94 ? -1.058 6.402 -3.052 1.00 98.56 94 HIS A C 1
ATOM 712 O O . HIS A 1 94 ? -0.206 6.013 -3.850 1.00 98.56 94 HIS A O 1
ATOM 718 N N . ARG A 1 95 ? -1.203 7.692 -2.728 1.00 98.44 95 ARG A N 1
ATOM 719 C CA . ARG A 1 95 ? -0.417 8.762 -3.352 1.00 98.44 95 ARG A CA 1
ATOM 720 C C . ARG A 1 95 ? 1.083 8.562 -3.145 1.00 98.44 95 ARG A C 1
ATOM 722 O O . ARG A 1 95 ? 1.834 8.585 -4.111 1.00 98.44 95 ARG A O 1
ATOM 729 N N . GLN A 1 96 ? 1.511 8.331 -1.904 1.00 98.31 96 GLN A N 1
ATOM 730 C CA . GLN A 1 96 ? 2.932 8.175 -1.578 1.00 98.31 96 GLN A CA 1
ATOM 731 C C . GLN A 1 96 ? 3.522 6.890 -2.168 1.00 98.31 96 GLN A C 1
ATOM 733 O O . GLN A 1 96 ? 4.703 6.863 -2.481 1.00 98.31 96 GLN A O 1
ATOM 738 N N . THR A 1 97 ? 2.712 5.848 -2.372 1.00 97.75 97 THR A N 1
ATOM 739 C CA . THR A 1 97 ? 3.129 4.639 -3.097 1.00 97.75 97 THR A CA 1
ATOM 740 C C . THR A 1 97 ? 3.499 4.979 -4.534 1.00 97.75 97 THR A C 1
ATOM 742 O O . THR A 1 97 ? 4.597 4.650 -4.970 1.00 97.75 97 THR A O 1
ATOM 745 N N . ASN A 1 98 ? 2.625 5.691 -5.246 1.00 97.44 98 ASN A N 1
ATOM 746 C CA . ASN A 1 98 ? 2.900 6.105 -6.619 1.00 97.44 98 ASN A CA 1
ATOM 747 C C . ASN A 1 98 ? 4.091 7.071 -6.698 1.00 97.44 98 ASN A C 1
ATOM 749 O O . ASN A 1 98 ? 4.958 6.877 -7.537 1.00 97.44 98 ASN A O 1
ATOM 753 N N . GLU A 1 99 ? 4.182 8.060 -5.804 1.00 97.44 99 GLU A N 1
ATOM 754 C CA . GLU A 1 99 ? 5.308 9.009 -5.783 1.00 97.44 99 GLU A CA 1
ATOM 755 C C . GLU A 1 99 ? 6.650 8.307 -5.526 1.00 97.44 99 GLU A C 1
ATOM 757 O O . GLU A 1 99 ? 7.591 8.497 -6.288 1.00 97.44 99 GLU A O 1
ATOM 762 N N . VAL A 1 100 ? 6.737 7.442 -4.508 1.00 95.75 100 VAL A N 1
ATOM 763 C CA . VAL A 1 100 ? 7.982 6.726 -4.176 1.00 95.75 100 VAL A CA 1
ATOM 764 C C . VAL A 1 100 ? 8.413 5.787 -5.301 1.00 95.75 100 VAL A C 1
ATOM 766 O O . VAL A 1 100 ? 9.602 5.698 -5.594 1.00 95.75 100 VAL A O 1
ATOM 769 N N . ILE A 1 101 ? 7.472 5.079 -5.931 1.00 94.38 101 ILE A N 1
ATOM 770 C CA . ILE A 1 101 ? 7.801 4.166 -7.032 1.00 94.38 101 ILE A CA 1
ATOM 771 C C . ILE A 1 101 ? 8.173 4.942 -8.296 1.00 94.38 101 ILE A C 1
ATOM 773 O O . ILE A 1 101 ? 9.134 4.572 -8.962 1.00 94.38 101 ILE A O 1
ATOM 777 N N . PHE A 1 102 ? 7.488 6.047 -8.592 1.00 94.62 102 PHE A N 1
ATOM 778 C CA . PHE A 1 102 ? 7.859 6.932 -9.694 1.00 94.62 102 PHE A CA 1
ATOM 779 C C . PHE A 1 102 ? 9.277 7.489 -9.509 1.00 94.62 102 PHE A C 1
ATOM 781 O O . PHE A 1 102 ? 10.111 7.345 -10.397 1.00 94.62 102 PHE A O 1
ATOM 788 N N . GLU A 1 103 ? 9.589 8.035 -8.330 1.00 91.81 103 GLU A N 1
ATOM 789 C CA . GLU A 1 103 ? 10.934 8.519 -7.994 1.00 91.81 103 GLU A CA 1
ATOM 790 C C . GLU A 1 103 ? 11.987 7.409 -8.085 1.00 91.81 103 GLU A C 1
ATOM 792 O O . GLU A 1 103 ? 13.097 7.643 -8.558 1.00 91.81 103 GLU A O 1
ATOM 797 N N . ALA A 1 104 ? 11.650 6.191 -7.651 1.00 88.44 104 ALA A N 1
ATOM 798 C CA . ALA A 1 104 ? 12.552 5.055 -7.752 1.00 88.44 104 ALA A CA 1
ATOM 799 C C . ALA A 1 104 ? 12.843 4.683 -9.209 1.00 88.44 104 ALA A C 1
ATOM 801 O O . ALA A 1 104 ? 13.989 4.376 -9.516 1.00 88.44 104 ALA A O 1
ATOM 802 N N . ILE A 1 105 ? 11.846 4.720 -10.097 1.00 87.94 105 ILE A N 1
ATOM 803 C CA . ILE A 1 105 ? 12.028 4.454 -11.530 1.00 87.94 105 ILE A CA 1
ATOM 804 C C . ILE A 1 105 ? 12.887 5.550 -12.172 1.00 87.94 105 ILE A C 1
ATOM 806 O O . ILE A 1 105 ? 13.863 5.230 -12.848 1.00 87.94 105 ILE A O 1
ATOM 810 N N . GLU A 1 106 ? 12.590 6.824 -11.899 1.00 88.19 106 GLU A N 1
ATOM 811 C CA . GLU A 1 106 ? 13.354 7.974 -12.412 1.00 88.19 106 GLU A CA 1
ATOM 812 C C . GLU A 1 106 ? 14.821 7.952 -11.955 1.00 88.19 106 GLU A C 1
ATOM 814 O O . GLU A 1 106 ? 15.725 8.310 -12.708 1.00 88.19 106 GLU A O 1
ATOM 819 N N . ALA A 1 107 ? 15.081 7.488 -10.730 1.00 82.19 107 ALA A N 1
ATOM 820 C CA . ALA A 1 107 ? 16.430 7.336 -10.192 1.00 82.19 107 ALA A CA 1
ATOM 821 C C . ALA A 1 107 ? 17.189 6.105 -10.736 1.00 82.19 107 ALA A C 1
ATOM 823 O O . ALA A 1 107 ? 18.344 5.899 -10.362 1.00 82.19 107 ALA A O 1
ATOM 824 N N . GLY A 1 108 ? 16.575 5.280 -11.596 1.00 74.25 108 GLY A N 1
ATOM 825 C CA . GLY A 1 108 ? 17.169 4.037 -12.106 1.00 74.25 108 GLY A CA 1
ATOM 826 C C . GLY A 1 108 ? 17.119 2.863 -11.117 1.00 74.25 108 GLY A C 1
ATOM 827 O O . GLY A 1 108 ? 17.905 1.927 -11.224 1.00 74.25 108 GLY A O 1
ATOM 828 N N . GLY A 1 109 ? 16.200 2.910 -10.153 1.00 63.06 109 GLY A N 1
ATOM 829 C CA . GLY A 1 109 ? 16.051 1.961 -9.051 1.00 63.06 109 GLY A CA 1
ATOM 830 C C . GLY A 1 109 ? 16.709 2.446 -7.756 1.00 63.06 109 GLY A C 1
ATOM 831 O O . GLY A 1 109 ? 17.627 3.263 -7.749 1.00 63.06 109 GLY A O 1
ATOM 832 N N . SER A 1 110 ? 16.258 1.928 -6.606 1.00 53.75 110 SER A N 1
ATOM 833 C CA . SER A 1 110 ? 17.017 2.117 -5.364 1.00 53.75 110 SER A CA 1
ATOM 834 C C . SER A 1 110 ? 18.275 1.258 -5.448 1.00 53.75 110 SER A C 1
ATOM 836 O O . SER A 1 110 ? 18.179 0.033 -5.533 1.00 53.75 110 SER A O 1
ATOM 838 N N . THR A 1 111 ? 19.448 1.889 -5.368 1.00 46.50 111 THR A N 1
ATOM 839 C CA . THR A 1 111 ? 20.791 1.278 -5.453 1.00 46.50 111 THR A CA 1
ATOM 840 C C . THR A 1 111 ? 21.013 0.098 -4.487 1.00 46.50 111 THR A C 1
ATOM 842 O O . THR A 1 111 ? 21.984 -0.638 -4.611 1.00 46.50 111 THR A O 1
ATOM 845 N N . ILE A 1 112 ? 20.108 -0.128 -3.531 1.00 44.53 112 ILE A N 1
ATOM 846 C CA . ILE A 1 112 ? 20.191 -1.203 -2.536 1.00 44.53 112 ILE A CA 1
ATOM 847 C C . ILE A 1 112 ? 19.539 -2.517 -3.018 1.00 44.53 112 ILE A C 1
ATOM 849 O O . ILE A 1 112 ? 19.816 -3.566 -2.442 1.00 44.53 112 ILE A O 1
ATOM 853 N N . SER A 1 113 ? 18.716 -2.511 -4.077 1.00 42.22 113 SER A N 1
ATOM 854 C CA . SER A 1 113 ? 18.108 -3.755 -4.594 1.00 42.22 113 SER A CA 1
ATOM 855 C C . SER A 1 113 ? 18.915 -4.447 -5.694 1.00 42.22 113 SER A C 1
ATOM 857 O O . SER A 1 113 ? 18.598 -5.590 -6.006 1.00 42.22 113 SER A O 1
ATOM 859 N N . ASP A 1 114 ? 19.979 -3.822 -6.218 1.00 42.81 114 ASP A N 1
ATOM 860 C CA . ASP A 1 114 ? 20.706 -4.361 -7.378 1.00 42.81 114 ASP A CA 1
ATOM 861 C C . ASP A 1 114 ? 22.240 -4.287 -7.286 1.00 42.81 114 ASP A C 1
ATOM 863 O O . ASP A 1 114 ? 22.943 -4.050 -8.268 1.00 42.81 114 ASP A O 1
ATOM 867 N N . PHE A 1 115 ? 22.817 -4.607 -6.121 1.00 40.44 115 PHE A N 1
ATOM 868 C CA . PHE A 1 115 ? 24.230 -5.013 -6.086 1.00 40.44 115 PHE A CA 1
ATOM 869 C C . PHE A 1 115 ? 24.393 -6.476 -6.536 1.00 40.44 115 PHE A C 1
ATOM 871 O O . PHE A 1 115 ? 24.829 -7.356 -5.796 1.00 40.44 115 PHE A O 1
ATOM 878 N N . ARG A 1 116 ? 24.054 -6.733 -7.799 1.00 42.16 116 ARG A N 1
ATOM 879 C CA . ARG A 1 116 ? 24.799 -7.664 -8.649 1.00 42.16 116 ARG A CA 1
ATOM 880 C C . ARG A 1 116 ? 25.318 -6.868 -9.833 1.00 42.16 116 ARG A C 1
ATOM 882 O O . ARG A 1 116 ? 24.858 -7.016 -10.959 1.00 42.16 116 ARG A O 1
ATOM 889 N N . GLY A 1 117 ? 26.313 -6.025 -9.563 1.00 36.16 117 GLY A N 1
ATOM 890 C CA . GLY A 1 117 ? 27.169 -5.522 -10.623 1.00 36.16 117 GLY A CA 1
ATOM 891 C C . GLY A 1 117 ? 27.744 -6.714 -11.383 1.00 36.16 117 GLY A C 1
ATOM 892 O O . GLY A 1 117 ? 28.532 -7.487 -10.841 1.00 36.16 117 GLY A O 1
ATOM 893 N N . VAL A 1 118 ? 27.363 -6.853 -12.650 1.00 43.88 118 VAL A N 1
ATOM 894 C CA . VAL A 1 118 ? 27.980 -7.749 -13.644 1.00 43.88 118 VAL A CA 1
ATOM 895 C C . VAL A 1 118 ? 29.346 -7.175 -14.080 1.00 43.88 118 VAL A C 1
ATOM 897 O O . VAL A 1 118 ? 29.746 -7.239 -15.234 1.00 43.88 118 VAL A O 1
ATOM 900 N N . SER A 1 119 ? 30.085 -6.614 -13.123 1.00 45.66 119 SER A N 1
ATOM 901 C CA . SER A 1 119 ? 31.442 -6.095 -13.257 1.00 45.66 119 SER A CA 1
ATOM 902 C C . SER A 1 119 ? 32.162 -6.411 -11.951 1.00 45.66 119 SER A C 1
ATOM 904 O O . SER A 1 119 ? 31.887 -5.810 -10.915 1.00 45.66 119 SER A O 1
ATOM 906 N N . GLY A 1 120 ? 33.025 -7.427 -11.983 1.00 44.44 120 GLY A N 1
ATOM 907 C CA . GLY A 1 120 ? 33.746 -7.955 -10.826 1.00 44.44 120 GLY A CA 1
ATOM 908 C C . GLY A 1 120 ? 34.792 -6.998 -10.254 1.00 44.44 120 GLY A C 1
ATOM 909 O O . GLY A 1 120 ? 35.987 -7.222 -10.404 1.00 44.44 120 GLY A O 1
ATOM 910 N N . SER A 1 121 ? 34.344 -5.975 -9.538 1.00 44.50 121 SER A N 1
ATOM 911 C CA . SER A 1 121 ? 35.175 -5.134 -8.674 1.00 44.50 121 SER A CA 1
ATOM 912 C C . SER A 1 121 ? 34.434 -4.963 -7.353 1.00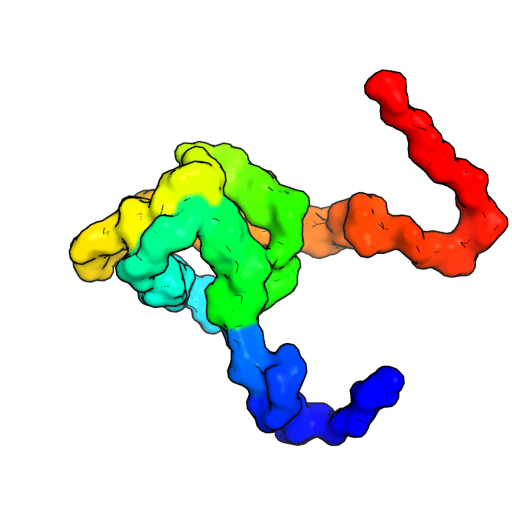 44.50 121 SER A C 1
ATOM 914 O O . SER A 1 121 ? 33.526 -4.144 -7.226 1.00 44.50 121 SER A O 1
ATOM 916 N N . GLY A 1 122 ? 34.760 -5.848 -6.411 1.00 48.81 122 GLY A N 1
ATOM 917 C CA . GLY A 1 122 ? 34.153 -5.911 -5.093 1.00 48.81 122 GLY A CA 1
ATOM 918 C C . GLY A 1 122 ? 34.780 -4.920 -4.127 1.00 48.81 122 GLY A C 1
ATOM 919 O O . GLY A 1 122 ? 35.755 -5.264 -3.474 1.00 48.81 122 GLY A O 1
ATOM 920 N N . ASP A 1 123 ? 34.144 -3.764 -3.967 1.00 37.66 123 ASP A N 1
ATOM 921 C CA . ASP A 1 123 ? 34.232 -3.010 -2.718 1.00 37.66 123 ASP A CA 1
ATOM 922 C C . ASP A 1 123 ? 32.888 -3.115 -1.995 1.00 37.66 123 ASP A C 1
ATOM 924 O O . ASP A 1 123 ? 31.909 -2.425 -2.283 1.00 37.66 123 ASP A O 1
ATOM 928 N N . LEU A 1 124 ? 32.845 -4.087 -1.084 1.00 52.06 124 LEU A N 1
ATOM 929 C CA . LEU A 1 124 ? 31.761 -4.328 -0.144 1.00 52.06 124 LEU A CA 1
ATOM 930 C C . LEU A 1 124 ? 31.960 -3.458 1.101 1.00 52.06 124 LEU A C 1
ATOM 932 O O . LEU A 1 124 ? 33.023 -3.473 1.708 1.00 52.06 124 LEU A O 1
ATOM 936 N N . GLY A 1 125 ? 30.880 -2.792 1.510 1.00 40.62 125 GLY A N 1
ATOM 937 C CA . GLY A 1 125 ? 30.449 -2.644 2.902 1.00 40.62 125 GLY A CA 1
ATOM 938 C C . GLY A 1 125 ? 31.485 -2.249 3.958 1.00 40.62 125 GLY A C 1
ATOM 939 O O . GLY A 1 125 ? 32.164 -3.100 4.525 1.00 40.62 125 GLY A O 1
ATOM 940 N N . TYR A 1 126 ? 31.424 -0.988 4.383 1.00 32.00 126 TYR A N 1
ATOM 941 C CA . TYR A 1 126 ? 31.779 -0.618 5.749 1.00 32.00 126 TYR A CA 1
ATOM 942 C C . TYR A 1 126 ? 30.655 0.238 6.336 1.00 32.00 126 TYR A C 1
ATOM 944 O O . TYR A 1 126 ? 30.376 1.328 5.840 1.00 32.00 126 TYR A O 1
ATOM 952 N N . PHE A 1 127 ? 29.999 -0.266 7.378 1.00 47.34 127 PHE A N 1
ATOM 953 C CA . PHE A 1 127 ? 29.161 0.541 8.260 1.00 47.34 127 PHE A CA 1
ATOM 954 C C . PHE A 1 127 ? 29.855 0.563 9.628 1.00 47.34 127 PHE A C 1
ATOM 956 O O . PHE A 1 127 ? 30.091 -0.523 10.166 1.00 47.34 127 PHE A O 1
ATOM 963 N N . PRO A 1 128 ? 30.252 1.739 10.150 1.00 45.56 128 PRO A N 1
ATOM 964 C CA . PRO A 1 128 ? 30.739 1.863 11.521 1.00 45.56 128 PRO A CA 1
ATOM 965 C C . PRO A 1 128 ? 29.634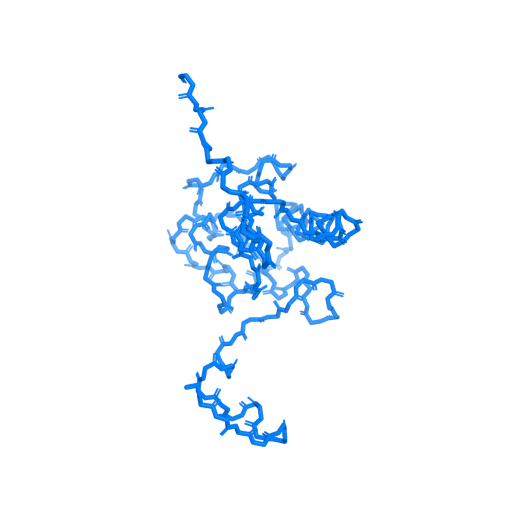 1.604 12.554 1.00 45.56 128 PRO A C 1
ATOM 967 O O . PRO A 1 128 ? 28.439 1.786 12.218 1.00 45.56 128 PRO A O 1
#

Secondary structure (DSSP, 8-state):
-----GGGGGG-TTTTT--PPTTSSS--HHHHHHHHTT--SBHHHHHH-TTTSTT--HHHHHHHHHHTT--TTSBHHHHH-SSSSPPHHHHHHHHHHHHHHHHHHHTTS-TTS----SS---------

Sequence (128 aa):
MDLFATEDECEQKLLAGLGPEPLTAEFTVLALKDALNGRRTPIKTALLDQRIVAGLGNIYVSEILHRAHISPLKTAAVVAGKSRRISVAIERIHRQTNEVIFEAIEAGGSTISDFRGVSGSGDLGYFP

Foldseek 3Di:
DDDDDPVCQCVDPVRVQFDAEAPDPRLDLLLLLVQLAPFQAFPLVSQCPRSNYNPDDNVLSVQLCVQLVHDSRDRSNVLSDPDPDGDSSSVSSNVSSNVSVVVQVVVVHDPVVDPPPPDPDDDDDDDD

Radius of gyration: 16.99 Å; chains: 1; bounding box: 53×33×37 Å

pLDDT: mean 85.36, std 18.87, range [32.0, 98.56]